Protein AF-A0AB74DZG5-F1 (afdb_monomer)

Mean predicted aligned error: 9.3 Å

Solvent-accessible surface area (backbone atoms only — not comparable to full-atom values): 9680 Å² total; per-residue (Å²): 131,73,83,55,52,45,42,100,83,55,48,75,63,86,82,72,91,88,60,77,71,84,68,30,38,46,51,37,79,62,58,70,72,59,36,55,47,43,51,51,27,56,50,71,30,53,72,74,51,40,56,43,36,46,31,37,34,55,52,57,46,102,90,36,81,52,24,31,39,34,37,32,70,88,77,45,40,35,36,26,26,48,93,49,37,40,77,54,46,70,50,40,72,64,49,59,68,42,45,58,54,45,98,87,69,45,59,70,56,59,48,33,38,36,48,64,83,61,83,46,65,45,63,61,77,78,84,74,82,76,85,89,86,63,79,68,58,62,55,50,54,52,50,44,48,50,47,43,37,50,36,40,49,54,49,53,55,50,53,52,57,54,57,65,70,78,108

pLDDT: mean 81.13, std 20.24, range [35.78, 98.44]

Radius of gyration: 18.07 Å; Cα contacts (8 Å, |Δi|>4): 231; chains: 1; bounding box: 57×46×35 Å

Sequence (167 aa):
GKYLPLLENGKLLKGSNDVKINDAPVMDGFKGTKEDDMIKALSEMTPEVRRYIAEVTYAPSKNKQSRIELFTTDGLQVIGDISTISKKMKYYPQMSQSLSRDSSGKLKTRGYIDLSVGASFIPYRGNTSSQSESDKNVTKSSQEENQAKEELQSVLNKINKQSSKNN

Nearest PDB structures (foldseek):
  1yr1-assembly1_A  TM=7.990E-01  e=4.434E-07  Geobacillus stearothermophilus
  6h9o-assembly1_A  TM=5.471E-01  e=6.157E-02  Escherichia coli K-12
  2vh2-assembly2_B  TM=5.264E-01  e=6.157E-02  Yersinia enterocolitica
  6h9o-assembly2_C  TM=4.883E-01  e=4.545E-02  Escherichia coli K-12
  1hc7-assembly1_A  TM=4.836E-01  e=3.826E+00  Thermus thermophilus

Secondary structure (DSSP, 8-state):
----PBPTTS-B-SS-S-S-GGGS-EEES--THHHHHHHHHHHTS-HHHHTTEEEEEE--BTTBTTEEEEEETTS-EEEEEHHHHHHHHTTHHHHHHHS-B-TTS-BSS-EEEE-SSS-EEEE------S--S-HHHHHHHHHHHHHHHHHHHHHHHHHHHHHTT--

InterPro domains:
  IPR005548 Cell division protein FtsQ/DivIB, C-terminal [PF03799] (2-115)
  IPR050487 Bacterial Cell Division FtsQ/DivIB [PTHR37820] (1-125)

Organism: Staphylococcus aureus (NCBI:txid1280)

Structure (mmCIF, N/CA/C/O backbone):
data_AF-A0AB74DZG5-F1
#
_entry.id   AF-A0AB74DZG5-F1
#
loop_
_atom_site.group_PDB
_atom_site.id
_atom_site.type_symbol
_atom_site.label_atom_id
_atom_site.label_alt_id
_atom_site.label_comp_id
_atom_site.label_asym_id
_atom_site.label_entity_id
_atom_site.label_seq_id
_atom_site.pdbx_PDB_ins_code
_atom_site.Cartn_x
_atom_site.Cartn_y
_atom_site.Cartn_z
_atom_site.occupancy
_atom_site.B_iso_or_equiv
_atom_site.auth_seq_id
_atom_site.auth_comp_id
_atom_site.auth_asym_id
_atom_site.auth_atom_id
_atom_site.pdbx_PDB_model_num
ATOM 1 N N . GLY A 1 1 ? -16.280 -15.395 4.849 1.00 39.19 1 GLY A N 1
ATOM 2 C CA . GLY A 1 1 ? -16.378 -13.951 4.568 1.00 39.19 1 GLY A CA 1
ATOM 3 C C . GLY A 1 1 ? -17.621 -13.669 3.749 1.00 39.19 1 GLY A C 1
ATOM 4 O O . GLY A 1 1 ? -18.131 -14.585 3.112 1.00 39.19 1 GLY A 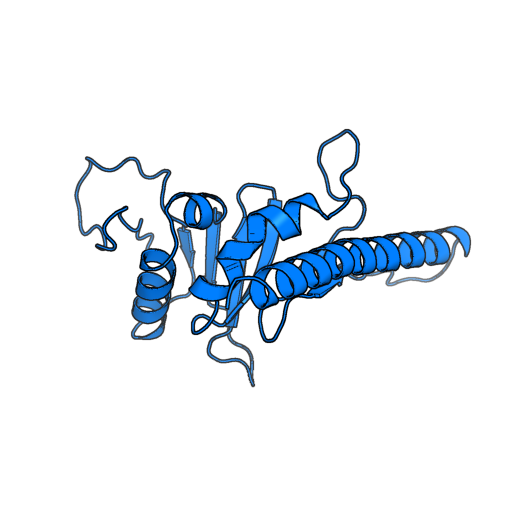O 1
ATOM 5 N N . LYS A 1 2 ? -18.134 -12.436 3.787 1.00 40.72 2 LYS A N 1
ATOM 6 C CA . LYS A 1 2 ? -19.101 -11.938 2.798 1.00 40.72 2 LYS A CA 1
ATOM 7 C C . LYS A 1 2 ? -18.298 -11.297 1.669 1.00 40.72 2 LYS A C 1
ATOM 9 O O . LYS A 1 2 ? -17.548 -10.369 1.926 1.00 40.72 2 LYS A O 1
ATOM 14 N N . TYR A 1 3 ? -18.453 -11.806 0.453 1.00 50.38 3 TYR A N 1
ATOM 15 C CA . TYR A 1 3 ? -17.839 -11.246 -0.747 1.00 50.38 3 TYR A CA 1
ATOM 16 C C . TYR A 1 3 ? -18.788 -10.196 -1.321 1.00 50.38 3 TYR A C 1
ATOM 18 O O . TYR A 1 3 ? -19.898 -10.543 -1.727 1.00 50.38 3 TYR A O 1
ATOM 26 N N . LEU A 1 4 ? -18.393 -8.923 -1.321 1.00 51.66 4 LEU A N 1
ATOM 27 C CA . LEU A 1 4 ? -19.189 -7.845 -1.907 1.00 51.66 4 LEU A CA 1
ATOM 28 C C . LEU A 1 4 ? -18.374 -7.145 -3.000 1.00 51.66 4 LEU A C 1
ATOM 30 O O . LEU A 1 4 ? -17.573 -6.268 -2.682 1.00 51.66 4 LEU A O 1
ATOM 34 N N . PRO A 1 5 ? -18.548 -7.512 -4.283 1.00 54.84 5 PRO A N 1
ATOM 35 C CA . PRO A 1 5 ? -17.975 -6.731 -5.367 1.00 54.84 5 PRO A CA 1
ATOM 36 C C . PRO A 1 5 ? -18.613 -5.334 -5.384 1.00 54.84 5 PRO A C 1
ATOM 38 O O . PRO A 1 5 ? -19.838 -5.181 -5.410 1.00 54.84 5 PRO A O 1
ATOM 41 N N . LEU A 1 6 ? -17.761 -4.313 -5.340 1.00 51.81 6 LEU A N 1
ATOM 42 C CA . LEU A 1 6 ? -18.122 -2.904 -5.442 1.00 51.81 6 LEU A CA 1
ATOM 43 C C . LEU A 1 6 ? -18.256 -2.460 -6.894 1.00 51.81 6 LEU A C 1
ATOM 45 O O . LEU A 1 6 ? -17.344 -2.621 -7.698 1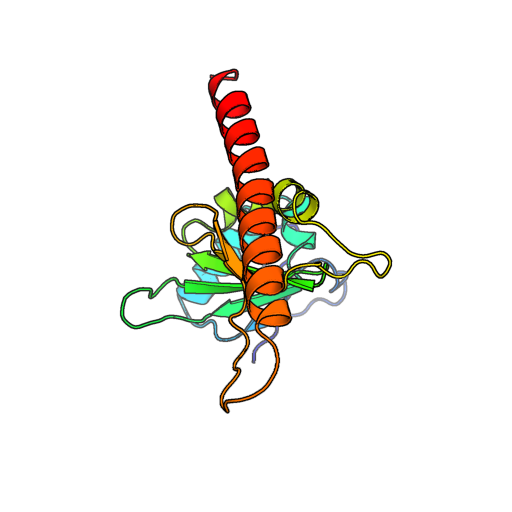.00 51.81 6 LEU A O 1
ATOM 49 N N . LEU A 1 7 ? -19.389 -1.853 -7.227 1.00 53.78 7 LEU A N 1
ATOM 50 C CA . LEU A 1 7 ? -19.640 -1.361 -8.575 1.00 53.78 7 LEU A CA 1
ATOM 51 C C . LEU A 1 7 ? -18.788 -0.143 -8.925 1.00 53.78 7 LEU A C 1
ATOM 53 O O . LEU A 1 7 ? -18.425 0.653 -8.061 1.00 53.78 7 LEU A O 1
ATOM 57 N N . GLU A 1 8 ? -18.579 0.064 -10.226 1.00 44.72 8 GLU A N 1
ATOM 58 C CA . GLU A 1 8 ? -17.941 1.257 -10.802 1.00 44.72 8 GLU A CA 1
ATOM 59 C C . GLU A 1 8 ? -18.613 2.577 -10.357 1.00 44.72 8 GLU A C 1
ATOM 61 O O . GLU A 1 8 ? -17.978 3.626 -10.355 1.00 44.72 8 GLU A O 1
ATOM 66 N N . ASN A 1 9 ? -19.870 2.510 -9.898 1.00 47.28 9 ASN A N 1
ATOM 67 C CA . ASN A 1 9 ? -20.659 3.626 -9.368 1.00 47.28 9 ASN A CA 1
ATOM 68 C C . ASN A 1 9 ? -20.729 3.698 -7.823 1.00 47.28 9 ASN A C 1
ATOM 70 O O . ASN A 1 9 ? -21.542 4.453 -7.289 1.00 47.28 9 ASN A O 1
ATOM 74 N N . GLY A 1 10 ? -19.940 2.898 -7.097 1.00 49.22 10 GLY A N 1
ATOM 75 C CA . GLY A 1 10 ? -19.885 2.905 -5.630 1.00 49.22 10 GLY A CA 1
ATOM 76 C C . GLY A 1 10 ? -21.041 2.193 -4.913 1.00 49.22 10 GLY A C 1
ATOM 77 O O . GLY A 1 10 ? -21.114 2.249 -3.687 1.00 49.22 10 GLY A O 1
ATOM 78 N N . LYS A 1 11 ? -21.949 1.515 -5.630 1.00 48.81 11 LYS A N 1
ATOM 79 C CA . LYS A 1 11 ? -23.033 0.731 -5.012 1.00 48.81 11 LYS A CA 1
ATOM 80 C C . LYS A 1 11 ? -22.583 -0.695 -4.675 1.00 48.81 11 LYS A C 1
ATOM 82 O O . LYS A 1 11 ? -21.901 -1.353 -5.459 1.00 48.81 11 LYS A O 1
ATOM 87 N N . LEU A 1 12 ? -23.027 -1.187 -3.518 1.00 53.91 12 LEU A N 1
ATOM 88 C CA . LEU A 1 12 ? -22.899 -2.588 -3.118 1.00 53.91 12 LEU A CA 1
ATOM 89 C C . LEU A 1 12 ? -23.907 -3.457 -3.877 1.00 53.91 12 LEU A C 1
ATOM 91 O O . LEU A 1 12 ? -25.112 -3.195 -3.837 1.00 53.91 12 LEU A O 1
ATOM 95 N N . LEU A 1 13 ? -23.433 -4.518 -4.532 1.00 52.16 13 LEU A N 1
ATOM 96 C CA . LEU A 1 13 ? -24.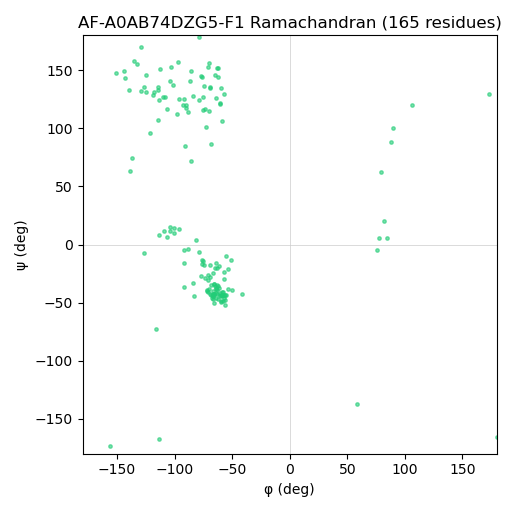304 -5.491 -5.187 1.00 52.16 13 LEU A CA 1
ATOM 97 C C . LEU A 1 13 ? -25.014 -6.377 -4.159 1.00 52.16 13 LEU A C 1
ATOM 99 O O . LEU A 1 13 ? -24.468 -7.366 -3.676 1.00 52.16 13 LEU A O 1
ATOM 103 N N . LYS A 1 14 ? -26.286 -6.080 -3.886 1.00 44.28 14 LYS A N 1
ATOM 104 C CA . LYS A 1 14 ? -27.249 -7.101 -3.457 1.00 44.28 14 LYS A CA 1
ATOM 105 C C . LYS A 1 14 ? -27.944 -7.660 -4.705 1.00 44.28 14 LYS A C 1
ATOM 107 O O . LYS A 1 14 ? -29.013 -7.193 -5.069 1.00 44.28 14 LYS A O 1
ATOM 112 N N . GLY A 1 15 ? -27.313 -8.643 -5.352 1.00 46.00 15 GLY A N 1
ATOM 113 C CA . GLY A 1 15 ? -27.975 -9.569 -6.283 1.00 46.00 15 GLY A CA 1
ATOM 114 C C . GLY A 1 15 ? -28.270 -9.084 -7.709 1.00 46.00 15 GLY A C 1
ATOM 115 O O . GLY A 1 15 ? -29.424 -9.112 -8.120 1.00 46.00 15 GLY A O 1
ATOM 116 N N . SER A 1 16 ? -27.257 -8.747 -8.514 1.00 38.16 16 SER A N 1
ATOM 117 C CA . SER A 1 16 ? -27.444 -8.662 -9.975 1.00 38.16 16 SER A CA 1
ATOM 118 C C . SER A 1 16 ? -26.250 -9.227 -10.747 1.00 38.16 16 SER A C 1
ATOM 120 O O . SER A 1 16 ? -25.106 -8.892 -10.449 1.00 38.16 16 SER A O 1
ATOM 122 N N . ASN A 1 17 ? -26.546 -10.067 -11.743 1.00 41.62 17 ASN A N 1
ATOM 123 C CA . ASN A 1 17 ? -25.602 -10.857 -12.546 1.00 41.62 17 ASN A CA 1
ATOM 124 C C . ASN A 1 17 ? -24.933 -10.080 -13.705 1.00 41.62 17 ASN A C 1
ATOM 126 O O . ASN A 1 17 ? -24.181 -10.675 -14.468 1.00 41.62 17 ASN A O 1
ATOM 130 N N . ASP A 1 18 ? -25.180 -8.771 -13.837 1.00 43.38 18 ASP A N 1
ATOM 131 C CA . ASP A 1 18 ? -24.793 -7.977 -15.021 1.00 43.38 18 ASP A CA 1
ATOM 132 C C . ASP A 1 18 ? -23.526 -7.128 -14.850 1.00 43.38 18 ASP A C 1
ATOM 134 O O . ASP A 1 18 ? -23.228 -6.244 -15.652 1.00 43.38 18 ASP A O 1
ATOM 138 N N . VAL A 1 19 ? -22.744 -7.384 -13.806 1.00 41.22 19 VAL A N 1
ATOM 139 C CA . VAL A 1 19 ? -21.496 -6.658 -13.558 1.00 41.22 19 VAL A CA 1
ATOM 140 C C . VAL A 1 19 ? -20.363 -7.638 -13.714 1.00 41.22 19 VAL A C 1
ATOM 142 O O . VAL A 1 19 ? -20.333 -8.673 -13.049 1.00 41.22 19 VAL A O 1
ATOM 145 N N . LYS A 1 20 ? -19.408 -7.310 -14.586 1.00 43.50 20 LYS A N 1
ATOM 146 C CA . LYS A 1 20 ? -18.156 -8.056 -14.656 1.00 43.50 20 LYS A CA 1
ATOM 147 C C . LYS A 1 20 ? -17.503 -7.967 -13.276 1.00 43.50 20 LYS A C 1
ATOM 149 O O . LYS A 1 20 ? -16.984 -6.923 -12.902 1.00 43.50 20 LYS A O 1
ATOM 154 N N . ILE A 1 21 ? -17.543 -9.073 -12.535 1.00 45.22 21 ILE A N 1
ATOM 155 C CA . ILE A 1 21 ? -17.001 -9.265 -11.176 1.00 45.22 21 ILE A CA 1
ATOM 156 C C . ILE A 1 21 ? -15.521 -8.825 -11.057 1.00 45.22 21 ILE A C 1
ATOM 158 O O . ILE A 1 21 ? -15.015 -8.623 -9.960 1.00 45.22 21 ILE A O 1
ATOM 162 N N . ASN A 1 22 ? -14.843 -8.608 -12.184 1.00 52.31 22 ASN A N 1
ATOM 163 C CA . ASN A 1 22 ? -13.406 -8.392 -12.305 1.00 52.31 22 ASN A CA 1
ATOM 164 C C . ASN A 1 22 ? -12.897 -6.980 -11.942 1.00 52.31 22 ASN A C 1
ATOM 166 O O . ASN A 1 22 ? -11.684 -6.791 -11.928 1.00 52.31 22 ASN A O 1
ATOM 170 N N . ASP A 1 23 ? -13.763 -5.996 -11.674 1.00 63.44 23 ASP A N 1
ATOM 171 C CA . ASP A 1 23 ? -13.340 -4.587 -11.511 1.00 63.44 23 ASP A CA 1
ATOM 172 C C . ASP A 1 23 ? -13.359 -4.073 -10.058 1.00 63.44 23 ASP A C 1
ATOM 174 O O . ASP A 1 23 ? -13.123 -2.885 -9.805 1.00 63.44 23 ASP A O 1
ATOM 178 N N . ALA A 1 24 ? -13.622 -4.962 -9.097 1.00 71.88 24 ALA A N 1
ATOM 179 C CA . ALA A 1 24 ? -13.769 -4.626 -7.688 1.00 71.88 24 ALA A CA 1
ATOM 180 C C . ALA A 1 24 ? -12.845 -5.465 -6.794 1.00 71.88 24 ALA A C 1
ATOM 182 O O . ALA A 1 24 ? -12.811 -6.686 -6.961 1.00 71.88 24 ALA A O 1
ATOM 183 N N . PRO A 1 25 ? -12.159 -4.858 -5.809 1.00 88.38 25 PRO A N 1
ATOM 184 C CA . PRO A 1 25 ? -11.343 -5.616 -4.870 1.00 88.38 25 PRO A CA 1
ATOM 185 C C . PRO A 1 25 ? -12.197 -6.536 -4.000 1.00 88.38 25 PRO A C 1
ATOM 187 O O . PRO A 1 25 ? -13.300 -6.170 -3.583 1.00 88.38 25 PRO A O 1
ATOM 190 N N . VAL A 1 26 ? -11.654 -7.699 -3.655 1.00 88.75 26 VAL A N 1
ATOM 191 C CA . VAL A 1 26 ? -12.213 -8.540 -2.592 1.00 88.75 26 VAL A CA 1
ATOM 192 C C . VAL A 1 26 ? -12.003 -7.841 -1.246 1.00 88.75 26 VAL A C 1
ATOM 194 O O . VAL A 1 26 ? -10.921 -7.332 -0.981 1.00 88.75 26 VAL A O 1
ATOM 197 N N . MET A 1 27 ? -13.025 -7.802 -0.388 1.00 90.94 27 MET A N 1
ATOM 198 C CA . MET A 1 27 ? -12.928 -7.256 0.971 1.00 90.94 27 MET A CA 1
ATOM 199 C C . MET A 1 27 ? -13.015 -8.384 2.004 1.00 90.94 27 MET A C 1
ATOM 201 O O . MET A 1 27 ? -13.986 -9.142 1.992 1.00 90.94 27 MET A O 1
ATOM 205 N N . ASP A 1 28 ? -12.053 -8.464 2.927 1.00 88.56 28 ASP A N 1
ATOM 206 C CA . ASP A 1 28 ? -12.047 -9.442 4.024 1.00 88.56 28 ASP A CA 1
ATOM 207 C C . ASP A 1 28 ? -11.919 -8.796 5.416 1.00 88.56 28 ASP A C 1
ATOM 209 O O . ASP A 1 28 ? -11.274 -7.766 5.606 1.00 88.56 28 ASP A O 1
ATOM 213 N N . GLY A 1 29 ? -12.567 -9.400 6.415 1.00 90.69 29 GLY A N 1
ATOM 214 C CA . GLY A 1 29 ? -12.490 -8.979 7.821 1.00 90.69 29 GLY A CA 1
ATOM 215 C C . GLY A 1 29 ? -13.277 -7.715 8.208 1.00 90.69 29 GLY A C 1
ATOM 216 O O . GLY A 1 29 ? -13.344 -7.389 9.395 1.00 90.69 29 GLY A O 1
ATOM 217 N N . PHE A 1 30 ? -13.904 -7.014 7.260 1.00 91.25 30 PHE A N 1
ATOM 218 C CA . PHE A 1 30 ? -14.677 -5.792 7.523 1.00 91.25 30 PHE A CA 1
ATOM 219 C C . PHE A 1 30 ? -16.056 -6.069 8.130 1.00 91.25 30 PHE A C 1
ATOM 221 O O . PHE A 1 30 ? -16.709 -7.060 7.797 1.00 91.25 30 PHE A O 1
ATOM 228 N N . LYS A 1 31 ? -16.498 -5.175 9.026 1.00 87.75 31 LYS A N 1
ATOM 229 C CA . LYS A 1 31 ? -17.844 -5.166 9.620 1.00 87.75 31 LYS A CA 1
ATOM 230 C C . LYS A 1 31 ? -18.272 -3.742 9.980 1.00 87.75 31 LYS A C 1
ATOM 232 O O . LYS A 1 31 ? -17.447 -2.947 10.437 1.00 87.75 31 LYS A O 1
ATOM 237 N N . GLY A 1 32 ? -19.571 -3.465 9.880 1.00 92.06 32 GLY A N 1
ATOM 238 C CA . GLY A 1 32 ? -20.180 -2.224 10.370 1.00 92.06 32 GLY A CA 1
ATOM 239 C C . GLY A 1 32 ? -19.561 -0.982 9.728 1.00 92.06 32 GLY A C 1
ATOM 240 O O . GLY A 1 32 ? -19.258 -0.986 8.541 1.00 92.06 32 GLY A O 1
ATOM 241 N N . THR A 1 33 ? -19.298 0.055 10.525 1.00 93.06 33 THR A N 1
ATOM 242 C CA . THR A 1 33 ? -18.776 1.337 10.017 1.00 93.06 33 THR A CA 1
ATOM 243 C C . THR A 1 33 ? -17.460 1.208 9.251 1.00 93.06 33 THR A C 1
ATOM 245 O O . THR A 1 33 ? -17.222 1.967 8.322 1.00 93.06 33 THR A O 1
ATOM 248 N N . LYS A 1 34 ? -16.614 0.220 9.574 1.00 94.06 34 LYS A N 1
ATOM 249 C CA . LYS A 1 34 ? -15.356 -0.012 8.846 1.00 94.06 34 LYS A CA 1
ATOM 250 C C . LYS A 1 34 ? -15.569 -0.565 7.444 1.00 94.06 34 LYS A C 1
ATOM 252 O O . LYS A 1 34 ? -14.761 -0.289 6.563 1.00 94.06 34 LYS A O 1
ATOM 257 N N . GLU A 1 35 ? -16.633 -1.335 7.247 1.00 91.31 35 GLU A N 1
ATOM 258 C CA . GLU A 1 35 ? -17.046 -1.801 5.925 1.00 91.31 35 GLU A CA 1
ATOM 259 C C . GLU A 1 35 ? -17.479 -0.603 5.072 1.00 91.31 35 GLU A C 1
ATOM 261 O O . GLU A 1 35 ? -16.919 -0.393 3.998 1.00 91.31 35 GLU A O 1
ATOM 266 N N . ASP A 1 36 ? -18.362 0.244 5.608 1.00 89.06 36 ASP A N 1
ATOM 267 C CA . ASP A 1 36 ? -18.844 1.460 4.938 1.00 89.06 36 ASP A CA 1
ATOM 268 C C . ASP A 1 36 ? -17.704 2.445 4.616 1.00 89.06 36 ASP A C 1
ATOM 270 O O . ASP A 1 36 ? -1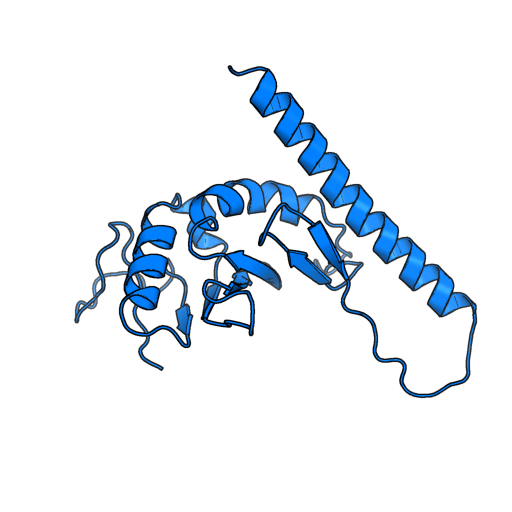7.621 2.963 3.498 1.00 89.06 36 ASP A O 1
ATOM 274 N N . ASP A 1 37 ? -16.785 2.667 5.563 1.00 94.69 37 ASP A N 1
ATOM 275 C CA . ASP A 1 37 ? -15.611 3.528 5.378 1.00 94.69 37 ASP A CA 1
ATOM 276 C C . ASP A 1 37 ? -14.734 3.035 4.214 1.00 94.69 37 ASP A C 1
ATOM 278 O O . ASP A 1 37 ? -14.275 3.829 3.386 1.00 94.69 37 ASP A O 1
ATOM 282 N N . MET A 1 38 ? -14.499 1.721 4.129 1.00 95.00 38 MET A N 1
ATOM 283 C CA . MET A 1 38 ? -13.666 1.136 3.078 1.00 95.00 38 MET A CA 1
ATOM 284 C C . MET A 1 38 ? -14.363 1.170 1.715 1.00 95.00 38 MET A C 1
ATOM 286 O O . MET A 1 38 ? -13.728 1.498 0.711 1.00 95.00 38 MET A O 1
ATOM 290 N N . ILE A 1 39 ? -15.670 0.905 1.675 1.00 90.38 39 ILE A N 1
ATOM 291 C CA . ILE A 1 39 ? -16.498 1.045 0.470 1.00 90.38 39 ILE A CA 1
ATOM 292 C C . ILE A 1 39 ? -16.400 2.469 -0.075 1.00 90.38 39 ILE A C 1
ATOM 294 O O . ILE A 1 39 ? -16.121 2.670 -1.261 1.00 90.38 39 ILE A O 1
ATOM 298 N N . LYS A 1 40 ? -16.556 3.463 0.804 1.00 90.56 40 LYS A N 1
ATOM 299 C CA . LYS A 1 40 ? -16.407 4.872 0.446 1.00 90.56 40 LYS A CA 1
ATOM 300 C C . LYS A 1 40 ? -15.009 5.157 -0.095 1.00 90.56 40 LYS A C 1
ATOM 302 O O . LYS A 1 40 ? -14.893 5.721 -1.181 1.00 90.56 40 LYS A O 1
ATOM 307 N N . ALA A 1 41 ? -13.958 4.714 0.593 1.00 95.00 41 ALA A N 1
ATOM 308 C CA . ALA A 1 41 ? -12.583 4.919 0.142 1.00 95.00 41 ALA A CA 1
ATOM 309 C C . ALA A 1 41 ? -12.318 4.318 -1.253 1.00 95.00 41 ALA A C 1
ATOM 311 O O . ALA A 1 41 ? -11.677 4.963 -2.079 1.00 95.00 41 ALA A O 1
ATOM 312 N N . LEU A 1 42 ? -12.836 3.122 -1.551 1.00 92.88 42 LEU A N 1
ATOM 313 C CA . LEU A 1 42 ? -12.710 2.497 -2.877 1.00 92.88 42 LEU A CA 1
ATOM 314 C C . LEU A 1 42 ? -13.512 3.233 -3.960 1.00 92.88 42 LEU A C 1
ATOM 316 O O . LEU A 1 42 ? -13.061 3.315 -5.106 1.00 92.88 42 LEU A O 1
ATOM 320 N N . SER A 1 43 ? -14.677 3.784 -3.610 1.00 87.62 43 SER A N 1
ATOM 321 C CA . SER A 1 43 ? -15.507 4.571 -4.534 1.00 87.62 43 SER A CA 1
ATOM 322 C C . SER A 1 43 ? -14.881 5.921 -4.908 1.00 87.62 43 SER A C 1
ATOM 324 O O . SER A 1 43 ? -15.097 6.413 -6.010 1.00 87.62 43 SER A O 1
ATOM 326 N N . GLU A 1 44 ? -14.062 6.494 -4.022 1.00 91.44 44 GLU A N 1
ATOM 327 C CA . GLU A 1 44 ? -13.317 7.737 -4.269 1.00 91.44 44 GLU A CA 1
ATOM 328 C C . GLU A 1 44 ? -12.093 7.539 -5.176 1.00 91.44 44 GLU A C 1
ATOM 330 O O . GLU A 1 44 ? -11.543 8.510 -5.698 1.00 91.44 44 GLU A O 1
ATOM 335 N N . MET A 1 45 ? -11.629 6.298 -5.352 1.00 92.62 45 MET A N 1
ATOM 336 C CA . MET A 1 45 ? -10.522 5.991 -6.256 1.00 92.62 45 MET A CA 1
ATOM 337 C C . MET A 1 45 ? -10.994 6.008 -7.712 1.00 92.62 45 MET A C 1
ATOM 339 O O . MET A 1 45 ? -12.089 5.544 -8.042 1.00 92.62 45 MET A O 1
ATOM 343 N N . THR A 1 46 ? -10.126 6.471 -8.614 1.00 91.12 46 THR A N 1
ATOM 344 C CA . THR A 1 46 ? -10.370 6.312 -10.051 1.00 91.12 46 THR A CA 1
ATOM 345 C C . THR A 1 46 ? -10.424 4.818 -10.406 1.00 91.12 46 THR A C 1
ATOM 347 O O . THR A 1 46 ? -9.770 4.008 -9.737 1.00 91.12 46 THR A O 1
ATOM 350 N N . PRO A 1 47 ? -11.163 4.419 -11.459 1.00 87.25 47 PRO A N 1
ATOM 351 C CA . PRO A 1 47 ? -11.186 3.026 -11.902 1.00 87.25 47 PRO A CA 1
ATOM 352 C C . PRO A 1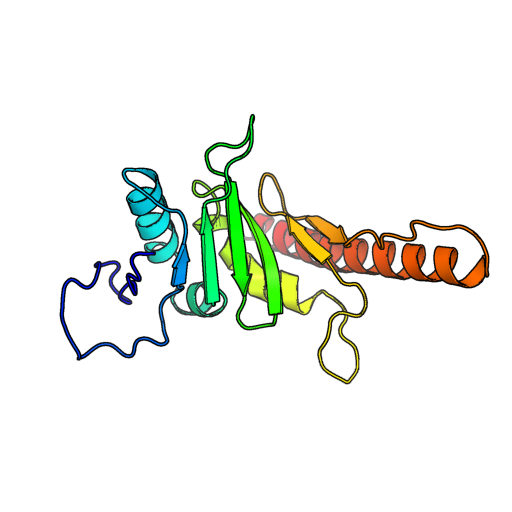 47 ? -9.785 2.456 -12.160 1.00 87.25 47 PRO A C 1
ATOM 354 O O . PRO A 1 47 ? -9.510 1.320 -11.792 1.00 87.25 47 PRO A O 1
ATOM 357 N N . GLU A 1 48 ? -8.880 3.263 -12.719 1.00 89.00 48 GLU A N 1
ATOM 358 C CA . GLU A 1 48 ? -7.480 2.892 -12.953 1.00 89.00 48 GLU A CA 1
ATOM 359 C C . GLU A 1 48 ? -6.744 2.532 -11.655 1.00 89.00 48 GLU A C 1
ATOM 361 O O . GLU A 1 48 ? -6.138 1.469 -11.564 1.00 89.00 48 GLU A O 1
ATOM 366 N N . VAL A 1 49 ? -6.841 3.374 -10.622 1.00 92.62 49 VAL A N 1
ATOM 367 C CA . VAL A 1 49 ? -6.184 3.126 -9.329 1.00 92.62 49 VAL A CA 1
ATOM 368 C C . VAL A 1 49 ? -6.803 1.918 -8.630 1.00 92.62 49 VAL A C 1
ATOM 370 O O . VAL A 1 49 ? -6.084 1.074 -8.097 1.00 92.62 49 VAL A O 1
ATOM 373 N N . ARG A 1 50 ? -8.135 1.804 -8.657 1.00 92.19 50 ARG A N 1
ATOM 374 C CA . ARG A 1 50 ? -8.859 0.699 -8.018 1.00 92.19 50 ARG A CA 1
ATOM 375 C C . ARG A 1 50 ? -8.514 -0.658 -8.641 1.00 92.19 50 ARG A C 1
ATOM 377 O O . ARG A 1 50 ? -8.399 -1.628 -7.901 1.00 92.19 50 ARG A O 1
ATOM 384 N N . ARG A 1 51 ? -8.270 -0.722 -9.957 1.00 90.56 51 ARG A N 1
ATOM 385 C CA . ARG A 1 51 ? -7.856 -1.948 -10.677 1.00 90.56 51 ARG A CA 1
ATOM 386 C C . ARG A 1 51 ? -6.520 -2.533 -10.212 1.00 90.56 51 ARG A C 1
ATOM 388 O O . ARG A 1 51 ? -6.255 -3.703 -10.478 1.00 90.56 51 ARG A O 1
ATOM 395 N N . TYR A 1 52 ? -5.678 -1.761 -9.526 1.00 94.12 52 TYR A N 1
ATOM 396 C CA . TYR A 1 52 ? -4.462 -2.307 -8.924 1.00 94.12 52 TYR A CA 1
ATOM 397 C C . TYR A 1 52 ? -4.737 -3.138 -7.675 1.00 94.12 52 TYR A C 1
ATOM 399 O O . TYR A 1 52 ? -3.860 -3.886 -7.266 1.00 94.12 52 TYR A O 1
ATOM 407 N N . ILE A 1 53 ? -5.908 -3.023 -7.052 1.00 94.81 53 ILE A N 1
ATOM 408 C CA . ILE A 1 53 ? -6.208 -3.660 -5.770 1.00 94.81 53 ILE A CA 1
ATOM 409 C C . ILE A 1 53 ? -6.976 -4.953 -6.049 1.00 94.81 53 ILE A C 1
ATOM 411 O O . ILE A 1 53 ? -8.112 -4.918 -6.513 1.00 94.81 53 ILE A O 1
ATOM 415 N N . ALA A 1 54 ? -6.355 -6.094 -5.763 1.00 93.19 54 ALA A N 1
ATOM 416 C CA . ALA A 1 54 ? -6.995 -7.400 -5.881 1.00 93.19 54 ALA A CA 1
ATOM 417 C C . ALA A 1 54 ? -7.828 -7.713 -4.630 1.00 93.19 54 ALA A C 1
ATOM 419 O O . ALA A 1 54 ? -8.974 -8.149 -4.725 1.00 93.19 54 ALA A O 1
ATOM 420 N N . GLU A 1 55 ? -7.263 -7.438 -3.454 1.00 93.69 55 GLU A N 1
ATOM 421 C CA . GLU A 1 55 ? -7.890 -7.693 -2.160 1.00 93.69 55 GLU A CA 1
ATOM 422 C C . GLU A 1 55 ? -7.538 -6.589 -1.159 1.00 93.69 55 GLU A C 1
ATOM 424 O O . GLU A 1 55 ? -6.457 -5.997 -1.210 1.00 93.69 55 GLU A O 1
ATOM 429 N N . VAL A 1 56 ? -8.455 -6.317 -0.237 1.00 96.38 56 VAL A N 1
ATOM 430 C CA . VAL A 1 56 ? -8.226 -5.513 0.957 1.00 96.38 56 VAL A CA 1
ATOM 431 C C . VAL A 1 56 ? -8.707 -6.270 2.192 1.00 96.38 56 VAL A C 1
ATOM 433 O O . VAL A 1 56 ? -9.832 -6.765 2.243 1.00 96.38 56 VAL A O 1
ATOM 436 N N . THR A 1 57 ? -7.865 -6.314 3.218 1.00 96.75 57 THR A N 1
ATOM 437 C CA . THR A 1 57 ? -8.116 -7.000 4.485 1.00 96.75 57 THR A CA 1
ATOM 438 C C . THR A 1 57 ? -8.118 -5.990 5.627 1.00 96.75 57 THR A C 1
ATOM 440 O O . THR A 1 57 ? -7.196 -5.178 5.768 1.00 96.75 57 THR A O 1
ATOM 443 N N . TYR A 1 58 ? -9.141 -6.039 6.479 1.00 97.44 58 TYR A N 1
ATOM 444 C CA . TYR A 1 58 ? -9.168 -5.269 7.719 1.00 97.44 58 TYR A CA 1
ATOM 445 C C . TYR A 1 58 ? -8.217 -5.887 8.744 1.00 97.44 58 TYR A C 1
ATOM 447 O O . TYR A 1 58 ? -8.418 -7.016 9.190 1.00 97.44 58 TYR A O 1
ATOM 455 N N . ALA A 1 59 ? -7.182 -5.144 9.136 1.00 97.19 59 ALA A N 1
ATOM 456 C CA . ALA A 1 59 ? -6.106 -5.670 9.971 1.00 97.19 59 ALA A CA 1
ATOM 457 C C . ALA A 1 59 ? -5.690 -4.660 11.053 1.00 97.19 59 ALA A C 1
ATOM 459 O O . ALA A 1 59 ? -4.551 -4.165 11.041 1.00 97.19 59 ALA A O 1
ATOM 460 N N . PRO A 1 60 ? -6.604 -4.315 11.981 1.00 96.75 60 PRO A N 1
ATOM 461 C CA . PRO A 1 60 ? -6.323 -3.366 13.045 1.00 96.75 60 PRO A CA 1
ATOM 462 C C . PRO A 1 60 ? -5.215 -3.880 13.968 1.00 96.75 60 PRO A C 1
ATOM 464 O O . PRO A 1 60 ? -5.040 -5.079 14.176 1.00 96.75 60 PRO A O 1
ATOM 467 N N . SER A 1 61 ? -4.482 -2.955 14.577 1.00 93.50 61 SER A N 1
ATOM 468 C CA . SER A 1 61 ? -3.557 -3.263 15.672 1.00 93.50 61 SER A CA 1
ATOM 469 C C . SER A 1 61 ? -3.807 -2.339 16.859 1.00 93.50 61 SER A C 1
ATOM 471 O O . SER A 1 61 ? -4.550 -1.364 16.734 1.00 93.50 61 SER A O 1
ATOM 473 N N . LYS A 1 62 ? -3.183 -2.626 18.015 1.00 90.38 62 LYS A N 1
ATOM 474 C CA . LYS A 1 62 ? -3.425 -1.939 19.303 1.00 90.38 62 LYS A CA 1
ATOM 475 C C . LYS A 1 62 ? -3.581 -0.415 19.171 1.00 90.38 62 LYS A C 1
ATOM 477 O O . LYS A 1 62 ? -4.504 0.148 19.745 1.00 90.38 62 LYS A O 1
ATOM 482 N N . ASN A 1 63 ? -2.736 0.218 18.354 1.00 91.69 63 ASN A N 1
ATOM 483 C CA . ASN A 1 63 ? -2.708 1.672 18.162 1.00 91.69 63 ASN A CA 1
ATOM 484 C C . ASN A 1 63 ? -3.114 2.120 16.744 1.00 91.69 63 ASN A C 1
ATOM 486 O O . ASN A 1 63 ? -2.938 3.285 16.399 1.00 91.69 63 ASN A O 1
ATOM 490 N N . LYS A 1 64 ? -3.603 1.211 15.892 1.00 93.94 64 LYS A N 1
ATOM 491 C CA . LYS A 1 64 ? -3.948 1.489 14.490 1.00 93.94 64 LYS A CA 1
ATOM 492 C C . LYS A 1 64 ? -5.278 0.821 14.130 1.00 93.94 64 LYS A C 1
ATOM 494 O O . LYS A 1 64 ? -5.307 -0.198 13.448 1.00 93.94 64 LYS A O 1
ATOM 499 N N . GLN A 1 65 ? -6.384 1.388 14.609 1.00 96.31 65 GLN A N 1
ATOM 500 C CA . GLN A 1 65 ? -7.730 0.804 14.454 1.00 96.31 65 GLN A CA 1
ATOM 501 C C . GLN A 1 65 ? -8.326 0.952 13.045 1.00 96.31 65 GLN A C 1
ATOM 503 O O . GLN A 1 65 ? -9.302 0.286 12.709 1.00 96.31 65 GLN A O 1
ATOM 508 N N . SER A 1 66 ? -7.743 1.808 12.210 1.00 96.69 66 SER A N 1
ATOM 509 C CA . SER A 1 66 ? -8.116 1.967 10.799 1.00 96.69 66 SER A CA 1
ATOM 510 C C . SER A 1 66 ? -7.108 1.305 9.854 1.00 96.69 66 SER A C 1
ATOM 512 O O . SER A 1 66 ? -7.122 1.584 8.658 1.00 96.69 66 SER A O 1
ATOM 514 N N . ARG A 1 67 ? -6.227 0.437 10.373 1.00 98.19 67 ARG A N 1
ATOM 515 C CA . ARG A 1 67 ? -5.219 -0.255 9.566 1.00 98.19 67 ARG A CA 1
ATOM 516 C C . ARG A 1 67 ? -5.858 -1.286 8.637 1.00 98.19 67 ARG A C 1
ATOM 518 O O . ARG A 1 67 ? -6.690 -2.089 9.060 1.00 98.19 67 ARG A O 1
ATOM 525 N N . ILE A 1 68 ? -5.386 -1.286 7.399 1.00 98.44 68 ILE A N 1
ATOM 526 C CA . ILE A 1 68 ? -5.733 -2.245 6.350 1.00 98.44 68 ILE A CA 1
ATOM 527 C C . ILE A 1 68 ? -4.478 -2.756 5.654 1.00 98.44 68 ILE A C 1
ATOM 529 O O . ILE A 1 68 ? -3.446 -2.076 5.623 1.00 98.44 68 ILE A O 1
ATOM 533 N N . GLU A 1 69 ? -4.592 -3.947 5.083 1.00 98.38 69 GLU A N 1
ATOM 534 C CA . GLU A 1 69 ? -3.611 -4.526 4.167 1.00 98.38 69 GLU A CA 1
ATOM 535 C C . GLU A 1 69 ? -4.269 -4.656 2.801 1.00 98.38 69 GLU A C 1
ATOM 537 O O . GLU A 1 69 ? -5.408 -5.099 2.704 1.00 98.38 69 GLU A O 1
ATOM 542 N N . LEU A 1 70 ? -3.582 -4.222 1.753 1.00 97.94 70 LEU A N 1
ATOM 543 C CA . LEU A 1 70 ? -4.025 -4.361 0.378 1.00 97.94 70 LEU A CA 1
ATOM 544 C C . LEU A 1 70 ? -3.054 -5.297 -0.330 1.00 97.94 70 LEU A C 1
ATOM 546 O O . LEU A 1 70 ? -1.835 -5.137 -0.216 1.00 97.94 70 LEU A O 1
ATOM 550 N N . PHE A 1 71 ? -3.605 -6.221 -1.101 1.00 96.31 71 PHE A N 1
ATOM 551 C CA . PHE A 1 71 ? -2.861 -7.070 -2.017 1.00 96.31 71 PHE A CA 1
ATOM 552 C C . PHE A 1 71 ? -3.168 -6.622 -3.433 1.00 96.31 71 PHE A C 1
ATOM 554 O O . PHE A 1 71 ? -4.333 -6.475 -3.815 1.00 96.31 71 PHE A O 1
ATOM 561 N N . THR A 1 72 ? -2.123 -6.355 -4.205 1.00 95.25 72 THR A N 1
ATOM 562 C CA . THR A 1 72 ? -2.271 -5.774 -5.533 1.00 95.25 72 THR A CA 1
ATOM 563 C C . THR A 1 72 ? -2.238 -6.824 -6.636 1.00 95.25 72 THR A C 1
ATOM 565 O O . THR A 1 72 ? -1.685 -7.914 -6.480 1.00 95.25 72 THR A O 1
ATOM 568 N N . THR A 1 73 ? -2.811 -6.485 -7.790 1.00 92.56 73 THR A N 1
ATOM 569 C CA . THR A 1 73 ? -2.837 -7.356 -8.975 1.00 92.56 73 THR A CA 1
ATOM 570 C C . THR A 1 73 ? -1.442 -7.624 -9.551 1.00 92.56 73 THR A C 1
ATOM 572 O O . THR A 1 73 ? -1.247 -8.628 -10.230 1.00 92.56 73 THR A O 1
ATOM 575 N N . ASP A 1 74 ? -0.452 -6.779 -9.241 1.00 91.31 74 ASP A N 1
ATOM 576 C CA . ASP A 1 74 ? 0.957 -6.921 -9.634 1.00 91.31 74 ASP A CA 1
ATOM 577 C C . ASP A 1 74 ? 1.850 -7.579 -8.557 1.00 91.31 74 ASP A C 1
ATOM 579 O O . ASP A 1 74 ? 3.083 -7.556 -8.668 1.00 91.31 74 ASP A O 1
ATOM 583 N N . GLY A 1 75 ? 1.235 -8.190 -7.535 1.00 90.38 75 GLY A N 1
ATOM 584 C CA . GLY A 1 75 ? 1.901 -9.067 -6.565 1.00 90.38 75 GLY A CA 1
ATOM 585 C C . GLY A 1 75 ? 2.632 -8.353 -5.425 1.00 90.38 75 GLY A C 1
ATOM 586 O O . GLY A 1 75 ? 3.523 -8.938 -4.809 1.00 90.38 75 GLY A O 1
ATOM 587 N N . LEU A 1 76 ? 2.285 -7.097 -5.152 1.00 95.31 76 LEU A N 1
ATOM 588 C CA . LEU A 1 76 ? 2.830 -6.274 -4.074 1.00 95.31 76 LEU A CA 1
ATOM 589 C C . LEU A 1 76 ? 1.830 -6.184 -2.912 1.00 95.31 76 LEU A C 1
ATOM 591 O O . LEU A 1 76 ? 0.615 -6.282 -3.087 1.00 95.31 76 LEU A O 1
ATOM 595 N N . GLN A 1 77 ? 2.350 -5.977 -1.703 1.00 97.19 77 GLN A N 1
ATOM 596 C CA . GLN A 1 77 ? 1.528 -5.662 -0.537 1.00 97.19 77 GLN A CA 1
ATOM 597 C C . GLN A 1 77 ? 1.646 -4.173 -0.214 1.00 97.19 77 GLN A C 1
ATOM 599 O O . GLN A 1 77 ? 2.734 -3.587 -0.275 1.00 97.19 77 GLN A O 1
ATOM 604 N N . VAL A 1 78 ? 0.525 -3.574 0.176 1.00 98.38 78 VAL A N 1
ATOM 605 C CA . VAL A 1 78 ? 0.457 -2.202 0.674 1.00 98.38 78 VAL A CA 1
ATOM 606 C C . VAL A 1 78 ? -0.204 -2.198 2.046 1.00 98.38 78 VAL A C 1
ATOM 608 O O . VAL A 1 78 ? -1.272 -2.771 2.234 1.00 98.38 78 VAL A O 1
ATOM 611 N N . ILE A 1 79 ? 0.408 -1.529 3.017 1.00 98.38 79 ILE A N 1
ATOM 612 C CA . ILE A 1 79 ? -0.197 -1.275 4.329 1.00 98.38 79 ILE A CA 1
ATOM 613 C C . ILE A 1 79 ? -0.709 0.154 4.346 1.00 98.38 79 ILE A C 1
ATOM 615 O O . ILE A 1 79 ? -0.017 1.061 3.896 1.00 98.38 79 ILE A O 1
ATOM 619 N N . GLY A 1 80 ? -1.900 0.388 4.882 1.00 98.12 80 GLY A N 1
ATOM 620 C CA . GLY A 1 80 ? -2.445 1.737 4.923 1.00 98.12 80 GLY A CA 1
ATOM 621 C C . GLY A 1 80 ? -3.475 1.962 6.009 1.00 98.12 80 GLY A C 1
ATOM 622 O O . GLY A 1 80 ? -3.730 1.106 6.856 1.00 98.12 80 GLY A O 1
ATOM 623 N N . ASP A 1 81 ? -4.063 3.153 5.957 1.00 98.12 81 ASP A N 1
ATOM 624 C CA . ASP A 1 81 ? -5.157 3.575 6.822 1.00 98.12 81 ASP A CA 1
ATOM 625 C C . ASP A 1 81 ? -6.392 3.883 5.970 1.00 98.12 81 ASP A C 1
ATOM 627 O O . ASP A 1 81 ? -6.289 4.671 5.024 1.00 98.12 81 ASP A O 1
ATOM 631 N N . ILE A 1 82 ? -7.549 3.299 6.311 1.00 97.56 82 ILE A N 1
ATOM 632 C CA . ILE A 1 82 ? -8.820 3.464 5.575 1.00 97.56 82 ILE A CA 1
ATOM 633 C C . ILE A 1 82 ? -9.131 4.945 5.319 1.00 97.56 82 ILE A C 1
ATOM 635 O O . ILE A 1 82 ? -9.555 5.309 4.226 1.00 97.56 82 ILE A O 1
ATOM 639 N N . SER A 1 83 ? -8.850 5.822 6.288 1.00 97.06 83 SER A N 1
ATOM 640 C CA . SER A 1 83 ? -9.161 7.255 6.195 1.00 97.06 83 SER A CA 1
ATOM 641 C C . SER A 1 83 ? -8.310 8.021 5.175 1.00 97.06 83 SER A C 1
ATOM 643 O O . SER A 1 83 ? -8.666 9.132 4.779 1.00 97.06 83 SER A O 1
ATOM 645 N N . THR A 1 84 ? -7.175 7.458 4.744 1.00 97.94 84 THR A N 1
ATOM 646 C CA . THR A 1 84 ? -6.234 8.132 3.830 1.00 97.94 84 THR A CA 1
ATOM 647 C C . THR A 1 84 ? -5.890 7.329 2.581 1.00 97.94 84 THR A C 1
ATOM 649 O O . THR A 1 84 ? -5.245 7.870 1.678 1.00 97.94 84 THR A O 1
ATOM 652 N N . ILE A 1 85 ? -6.321 6.068 2.492 1.00 97.69 85 ILE A N 1
ATOM 653 C CA . ILE A 1 85 ? -5.886 5.156 1.433 1.00 97.69 85 ILE A CA 1
ATOM 654 C C . ILE A 1 85 ? -6.314 5.623 0.039 1.00 97.69 85 ILE A C 1
ATOM 656 O O . ILE A 1 85 ? -5.495 5.574 -0.877 1.00 97.69 85 ILE A O 1
ATOM 660 N N . SER A 1 86 ? -7.526 6.175 -0.119 1.00 96.19 86 SER A N 1
ATOM 661 C CA . SER A 1 86 ? -8.026 6.694 -1.406 1.00 96.19 86 SER A CA 1
ATOM 662 C C . SER A 1 86 ? -7.104 7.768 -1.988 1.00 96.19 86 SER A C 1
ATOM 664 O O . SER A 1 86 ? -6.728 7.727 -3.160 1.00 96.19 86 SER A O 1
ATOM 666 N N . LYS A 1 87 ? -6.633 8.683 -1.136 1.00 96.81 87 LYS A N 1
ATOM 667 C CA . LYS A 1 87 ? -5.739 9.786 -1.516 1.00 96.81 87 LYS A CA 1
ATOM 668 C C . LYS A 1 87 ? -4.309 9.342 -1.806 1.00 96.81 87 LYS A C 1
ATOM 670 O O . LYS A 1 87 ? -3.621 10.027 -2.561 1.00 96.81 87 LYS A O 1
ATOM 675 N N . LYS A 1 88 ? -3.840 8.261 -1.180 1.00 97.62 88 LYS A N 1
ATOM 676 C CA . LYS A 1 88 ? -2.447 7.794 -1.285 1.00 97.62 88 LYS A CA 1
ATOM 677 C C . LYS A 1 88 ? -2.258 6.778 -2.410 1.00 97.62 88 LYS A C 1
ATOM 679 O O . LYS A 1 88 ? -1.256 6.850 -3.116 1.00 97.62 88 LYS A O 1
ATOM 684 N N . MET A 1 89 ? -3.240 5.905 -2.648 1.00 97.31 89 MET A N 1
ATOM 685 C CA . MET A 1 89 ? -3.176 4.894 -3.712 1.00 97.31 89 MET A CA 1
ATOM 686 C C . MET A 1 89 ? -3.111 5.487 -5.118 1.00 97.31 89 MET A C 1
ATOM 688 O O . MET A 1 89 ? -2.593 4.836 -6.017 1.00 97.31 89 MET A O 1
ATOM 692 N N . LYS A 1 90 ? -3.523 6.744 -5.319 1.00 96.06 90 LYS A N 1
ATOM 693 C CA . LYS A 1 90 ? -3.345 7.428 -6.611 1.00 96.06 90 LYS A CA 1
ATOM 694 C C . LYS A 1 90 ? -1.887 7.492 -7.089 1.00 96.06 90 LYS A C 1
ATOM 696 O O . LYS A 1 90 ? -1.644 7.610 -8.282 1.00 96.06 90 LYS A O 1
ATOM 701 N N . TYR A 1 91 ? -0.922 7.408 -6.171 1.00 96.44 91 TYR A N 1
ATOM 702 C CA . TYR A 1 91 ? 0.508 7.398 -6.490 1.00 96.44 91 TYR A CA 1
ATOM 703 C C . TYR A 1 91 ? 1.077 5.985 -6.667 1.00 96.44 91 TYR A C 1
ATOM 705 O O . TYR A 1 91 ? 2.246 5.834 -7.018 1.00 96.44 91 TYR A O 1
ATOM 713 N N . TYR A 1 92 ? 0.274 4.945 -6.425 1.00 97.00 92 TYR A N 1
ATOM 714 C CA . TYR A 1 92 ? 0.717 3.555 -6.476 1.00 97.00 92 TYR A CA 1
ATOM 715 C C . TYR A 1 92 ? 1.358 3.153 -7.813 1.00 97.00 92 TYR A C 1
ATOM 717 O O . TYR A 1 92 ? 2.428 2.549 -7.755 1.00 97.00 92 TYR A O 1
ATOM 725 N N . PRO A 1 93 ? 0.821 3.527 -8.996 1.00 95.31 93 PRO A N 1
ATOM 726 C CA . PRO A 1 93 ? 1.435 3.138 -10.268 1.00 95.31 93 PRO A CA 1
ATOM 727 C C . PRO A 1 93 ? 2.900 3.584 -10.377 1.00 95.31 93 PRO A C 1
ATOM 729 O O . PRO A 1 93 ? 3.772 2.800 -10.745 1.00 95.31 93 PRO A O 1
ATOM 732 N N . GLN A 1 94 ? 3.188 4.823 -9.967 1.00 95.38 94 GLN A N 1
ATOM 733 C CA . GLN A 1 94 ? 4.542 5.382 -9.980 1.00 95.38 94 GLN A CA 1
ATOM 734 C C . GLN A 1 94 ? 5.447 4.733 -8.923 1.00 95.38 94 GLN A C 1
ATOM 736 O O . GLN A 1 94 ? 6.622 4.496 -9.192 1.00 95.38 94 GLN A O 1
ATOM 741 N N . MET A 1 95 ? 4.909 4.431 -7.735 1.00 96.25 95 MET A N 1
ATOM 742 C CA . MET A 1 95 ? 5.658 3.769 -6.660 1.00 96.25 95 MET A CA 1
ATOM 743 C C . MET A 1 95 ? 5.992 2.307 -6.985 1.00 96.25 95 MET A C 1
ATOM 745 O O . MET A 1 95 ? 7.110 1.876 -6.738 1.00 96.25 95 MET A O 1
ATOM 749 N N . SER A 1 96 ? 5.061 1.533 -7.553 1.00 95.19 96 SER A N 1
ATOM 750 C CA . SER A 1 96 ? 5.337 0.144 -7.952 1.00 95.19 96 SER A CA 1
ATOM 751 C C . SER A 1 96 ? 6.369 0.091 -9.080 1.00 95.19 96 SER A C 1
ATOM 753 O O . SER A 1 96 ? 7.308 -0.702 -9.026 1.00 95.19 96 SER A O 1
ATOM 755 N N . GLN A 1 97 ? 6.249 0.982 -10.070 1.00 94.56 97 GLN A N 1
ATOM 756 C CA . GLN A 1 97 ? 7.176 1.039 -11.202 1.00 94.56 97 GLN A CA 1
ATOM 757 C C . GLN A 1 97 ? 8.598 1.459 -10.801 1.00 94.56 97 GLN A C 1
ATOM 759 O O . GLN A 1 97 ? 9.548 1.122 -11.505 1.00 94.56 97 GLN A O 1
ATOM 764 N N . SER A 1 98 ? 8.765 2.186 -9.691 1.00 94.94 98 SER A N 1
ATOM 765 C CA . SER A 1 98 ? 10.096 2.585 -9.227 1.00 94.94 98 SER A CA 1
ATOM 766 C C . SER A 1 98 ? 10.908 1.420 -8.681 1.00 94.94 98 SER A C 1
ATOM 768 O O . SER A 1 98 ? 12.130 1.499 -8.685 1.00 94.94 98 SER A O 1
ATOM 770 N N . LEU A 1 99 ? 10.241 0.375 -8.186 1.00 95.19 99 LEU A N 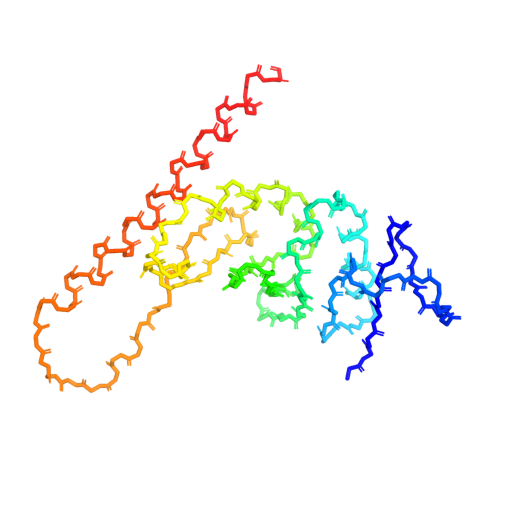1
ATOM 771 C CA . LEU A 1 99 ? 10.897 -0.755 -7.545 1.00 95.19 99 LEU A CA 1
ATOM 772 C C . LEU A 1 99 ? 11.488 -1.697 -8.594 1.00 95.19 99 LEU A C 1
ATOM 774 O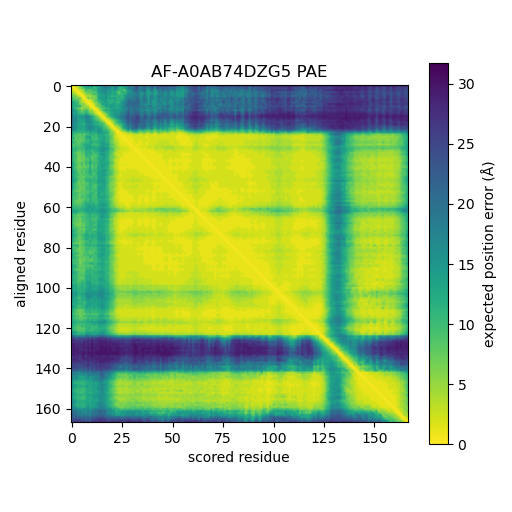 O . LEU A 1 99 ? 10.784 -2.222 -9.462 1.00 95.19 99 LEU A O 1
ATOM 778 N N . SER A 1 100 ? 12.787 -1.951 -8.473 1.00 94.06 100 SER A N 1
ATOM 779 C CA . SER A 1 100 ? 13.520 -2.847 -9.356 1.00 94.06 100 SER A CA 1
ATOM 780 C C . SER A 1 100 ? 12.929 -4.257 -9.378 1.00 94.06 100 SER A C 1
ATOM 782 O O . SER A 1 100 ? 12.766 -4.913 -8.343 1.00 94.06 100 SER A O 1
ATOM 784 N N . ARG A 1 101 ? 12.702 -4.765 -10.591 1.00 93.88 101 ARG A N 1
ATOM 785 C CA . ARG A 1 101 ? 12.285 -6.146 -10.856 1.00 93.88 101 ARG A CA 1
ATOM 786 C C . ARG A 1 101 ? 13.383 -6.919 -11.585 1.00 93.88 101 ARG A C 1
ATOM 788 O O . ARG A 1 101 ? 14.223 -6.332 -12.271 1.00 93.88 101 ARG A O 1
ATOM 795 N N . ASP A 1 102 ? 13.424 -8.227 -11.380 1.00 92.69 102 ASP A N 1
ATOM 796 C CA . ASP A 1 102 ? 14.263 -9.142 -12.147 1.00 92.69 102 ASP A CA 1
ATOM 797 C C . ASP A 1 102 ? 13.640 -9.450 -13.522 1.00 92.69 102 ASP A C 1
ATOM 799 O O . ASP A 1 102 ? 12.554 -8.975 -13.863 1.00 92.69 102 ASP A O 1
ATOM 803 N N . SER A 1 103 ? 14.327 -10.258 -14.330 1.00 92.50 103 SER A N 1
ATOM 804 C CA . SER A 1 103 ? 13.854 -10.652 -15.664 1.00 92.50 103 SER A CA 1
ATOM 805 C C . SER A 1 103 ? 12.569 -11.488 -15.651 1.00 92.50 103 SER A C 1
ATOM 807 O O . SER A 1 103 ? 11.922 -11.608 -16.687 1.00 92.50 103 SER A O 1
ATOM 809 N N . SER A 1 104 ? 12.179 -12.049 -14.501 1.00 90.12 104 SER A N 1
ATOM 810 C CA . SER A 1 104 ? 10.914 -12.769 -14.318 1.00 90.12 104 SER A CA 1
ATOM 811 C C . SER A 1 104 ? 9.751 -11.854 -13.914 1.00 90.12 104 SER A C 1
ATOM 813 O O . SER A 1 104 ? 8.618 -12.316 -13.797 1.00 90.12 104 SER A O 1
ATOM 815 N N . GLY A 1 105 ? 10.015 -10.561 -13.695 1.00 86.88 105 GLY A N 1
ATOM 816 C CA . GLY A 1 105 ? 9.024 -9.575 -13.261 1.00 86.88 105 GLY A CA 1
ATOM 817 C C . GLY A 1 105 ? 8.798 -9.535 -11.746 1.00 86.88 105 GLY A C 1
ATOM 818 O O . GLY A 1 105 ? 7.925 -8.798 -11.275 1.00 86.88 105 GLY A O 1
ATOM 819 N N . LYS A 1 106 ? 9.579 -10.283 -10.959 1.00 89.25 106 LYS A N 1
ATOM 820 C CA . LYS A 1 106 ? 9.519 -10.257 -9.490 1.00 89.25 106 LYS A CA 1
ATOM 821 C C . LYS A 1 106 ? 10.389 -9.136 -8.945 1.00 89.25 106 LYS A C 1
ATOM 823 O O . LYS A 1 106 ? 11.401 -8.799 -9.545 1.00 89.25 106 LYS A O 1
ATOM 828 N N . LEU A 1 107 ? 10.016 -8.562 -7.803 1.00 91.06 107 LEU A N 1
ATOM 829 C CA . LEU A 1 107 ? 10.860 -7.574 -7.128 1.00 91.06 107 LEU A CA 1
ATOM 830 C C . LEU A 1 107 ? 12.211 -8.194 -6.775 1.00 91.06 107 LEU A C 1
ATOM 832 O O . LEU A 1 107 ? 12.244 -9.288 -6.209 1.00 91.06 107 LEU A O 1
ATOM 836 N N . LYS A 1 108 ? 13.299 -7.468 -7.045 1.00 91.88 108 LYS A N 1
ATOM 837 C CA . LYS A 1 108 ? 14.636 -7.872 -6.587 1.00 91.88 108 LYS A CA 1
ATOM 838 C C . LYS A 1 108 ? 14.678 -7.949 -5.061 1.00 91.88 108 LYS A C 1
ATOM 840 O O . LYS A 1 108 ? 15.124 -8.941 -4.502 1.00 91.88 108 LYS A O 1
ATOM 845 N N . THR A 1 109 ? 14.087 -6.953 -4.405 1.00 91.88 109 THR A N 1
ATOM 846 C CA . THR A 1 109 ? 13.930 -6.908 -2.950 1.00 91.88 109 THR A CA 1
ATOM 847 C C . THR A 1 109 ? 12.479 -7.182 -2.587 1.00 91.88 109 THR A C 1
ATOM 849 O O . THR A 1 109 ? 11.591 -6.402 -2.930 1.00 91.88 109 THR A O 1
ATOM 852 N N . ARG A 1 110 ? 12.202 -8.272 -1.864 1.00 91.19 110 ARG A N 1
ATOM 853 C CA . ARG A 1 110 ? 10.835 -8.536 -1.390 1.00 91.19 110 ARG A CA 1
ATOM 854 C C . ARG A 1 110 ? 10.486 -7.610 -0.225 1.00 91.19 110 ARG A C 1
ATOM 856 O O . ARG A 1 110 ? 11.266 -7.471 0.714 1.00 91.19 110 ARG A O 1
ATOM 863 N N . GLY A 1 111 ? 9.285 -7.050 -0.238 1.00 93.75 111 GLY A N 1
ATOM 864 C CA . GLY A 1 111 ? 8.796 -6.179 0.823 1.00 93.75 111 GLY A CA 1
ATOM 865 C C . GLY A 1 111 ? 7.389 -5.678 0.541 1.00 93.75 111 GLY A C 1
ATOM 866 O O . GLY A 1 111 ? 6.700 -6.200 -0.338 1.00 93.75 111 GLY A O 1
ATOM 867 N N . TYR A 1 112 ? 6.988 -4.655 1.283 1.00 96.44 112 TYR A N 1
ATOM 868 C CA . TYR A 1 112 ? 5.701 -3.986 1.138 1.00 96.44 112 TYR A CA 1
ATOM 869 C C . TYR A 1 112 ? 5.867 -2.468 1.172 1.00 96.44 112 TYR A C 1
ATOM 871 O O . TYR A 1 112 ? 6.840 -1.940 1.715 1.00 96.44 112 TYR A O 1
ATOM 879 N N . ILE A 1 113 ? 4.896 -1.755 0.609 1.00 97.94 113 ILE A N 1
ATOM 880 C CA . ILE A 1 113 ? 4.825 -0.296 0.711 1.00 97.94 113 ILE A CA 1
ATOM 881 C C . ILE A 1 113 ? 3.952 0.051 1.921 1.00 97.94 113 ILE A C 1
ATOM 883 O O . ILE A 1 113 ? 2.783 -0.320 1.982 1.00 97.94 113 ILE A O 1
ATOM 887 N N . ASP A 1 114 ? 4.497 0.765 2.899 1.00 97.81 114 ASP A N 1
ATOM 888 C CA . ASP A 1 114 ? 3.728 1.337 4.003 1.00 97.81 114 ASP A CA 1
ATOM 889 C C . ASP A 1 114 ? 3.263 2.743 3.615 1.00 97.81 114 ASP A C 1
ATOM 891 O O . ASP A 1 114 ? 4.084 3.625 3.377 1.00 97.81 114 ASP A O 1
ATOM 895 N N . LEU A 1 115 ? 1.945 2.927 3.541 1.00 98.00 115 LEU A N 1
ATOM 896 C CA . LEU A 1 115 ? 1.230 4.179 3.297 1.00 98.00 115 LEU A CA 1
ATOM 897 C C . LEU A 1 115 ? 0.500 4.683 4.553 1.00 98.00 115 LEU A C 1
ATOM 899 O O . LEU A 1 115 ? -0.323 5.595 4.456 1.00 98.00 115 LEU A O 1
ATOM 903 N N . SER A 1 116 ? 0.752 4.126 5.741 1.00 93.88 116 SER A N 1
ATOM 904 C CA . SER A 1 116 ? 0.023 4.480 6.972 1.00 93.88 116 SER A CA 1
ATOM 905 C C . SER A 1 116 ? 0.189 5.958 7.339 1.00 93.88 116 SER A C 1
ATOM 907 O O . SER A 1 116 ? -0.780 6.623 7.691 1.00 93.88 116 SER A O 1
ATOM 909 N N . VAL A 1 117 ? 1.406 6.500 7.208 1.00 92.25 117 VAL A N 1
ATOM 910 C CA . VAL A 1 117 ? 1.733 7.902 7.541 1.00 92.25 117 VAL A CA 1
ATOM 911 C C . VAL A 1 117 ? 2.160 8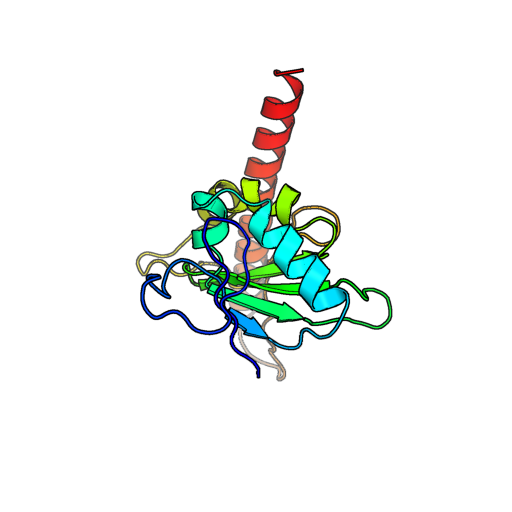.642 6.276 1.00 92.25 117 VAL A C 1
ATOM 913 O O . VAL A 1 117 ? 1.366 9.404 5.723 1.00 92.25 117 VAL A O 1
ATOM 916 N N . GLY A 1 118 ? 3.361 8.343 5.781 1.00 89.75 118 GLY A N 1
ATOM 917 C CA . GLY A 1 118 ? 3.849 8.668 4.438 1.00 89.75 118 GLY A CA 1
ATOM 918 C C . GLY A 1 118 ? 4.064 7.388 3.635 1.00 89.75 118 GLY A C 1
ATOM 919 O O . GLY A 1 118 ? 3.605 6.337 4.069 1.00 89.75 118 GLY A O 1
ATOM 920 N N . ALA A 1 119 ? 4.750 7.482 2.497 1.00 93.88 119 ALA A N 1
ATOM 921 C CA . ALA A 1 119 ? 5.119 6.321 1.695 1.00 93.88 119 ALA A CA 1
ATOM 922 C C . ALA A 1 119 ? 6.545 5.859 2.018 1.00 93.88 119 ALA A C 1
ATOM 924 O O . ALA A 1 119 ? 7.481 6.648 1.910 1.00 93.88 119 ALA A O 1
ATOM 925 N N . SER A 1 120 ? 6.697 4.587 2.380 1.00 95.31 120 SER A N 1
ATOM 926 C CA . SER A 1 120 ? 7.989 3.951 2.660 1.00 95.31 120 SER A CA 1
ATOM 927 C C . SER A 1 120 ? 8.000 2.512 2.160 1.00 95.31 120 SER A C 1
ATOM 929 O O . SER A 1 120 ? 7.002 1.811 2.292 1.00 95.31 120 SER A O 1
ATOM 931 N N . PHE A 1 121 ? 9.134 2.035 1.648 1.00 95.75 121 PHE A N 1
ATOM 932 C CA . PHE A 1 121 ? 9.315 0.620 1.325 1.00 95.75 121 PHE A CA 1
ATOM 933 C C . PHE A 1 121 ? 9.916 -0.105 2.528 1.00 95.75 121 PHE A C 1
ATOM 935 O O . PHE A 1 121 ? 10.965 0.297 3.042 1.00 95.75 121 PHE A O 1
ATOM 942 N N . ILE A 1 122 ? 9.258 -1.171 2.976 1.00 94.06 122 ILE A N 1
ATOM 943 C CA . ILE A 1 122 ? 9.703 -2.005 4.088 1.00 94.06 122 ILE A CA 1
ATOM 944 C C . ILE A 1 122 ? 10.045 -3.397 3.546 1.00 94.06 122 ILE A C 1
ATOM 946 O O . ILE A 1 122 ? 9.140 -4.162 3.203 1.00 94.06 122 ILE A O 1
ATOM 950 N N . PRO A 1 123 ? 11.338 -3.747 3.467 1.00 92.12 123 PRO A N 1
ATOM 951 C CA . PRO A 1 123 ? 11.753 -5.088 3.093 1.00 92.12 123 PRO A CA 1
ATOM 952 C C . PRO A 1 123 ? 11.258 -6.134 4.092 1.00 92.12 123 PRO A C 1
ATOM 954 O O . PRO A 1 123 ? 11.239 -5.896 5.306 1.00 92.12 123 PRO A O 1
ATOM 957 N N . TYR A 1 124 ? 10.899 -7.318 3.598 1.00 88.44 124 TYR A N 1
ATOM 958 C CA . TYR A 1 124 ? 10.682 -8.456 4.482 1.00 88.44 124 TYR A CA 1
ATOM 959 C C . TYR A 1 124 ? 12.030 -8.892 5.036 1.00 88.44 124 TYR A C 1
ATOM 961 O O . TYR A 1 124 ? 12.874 -9.392 4.294 1.00 88.44 124 TYR A O 1
ATOM 969 N N . ARG A 1 125 ? 12.217 -8.751 6.348 1.00 76.06 125 ARG A N 1
ATOM 970 C CA . ARG A 1 125 ? 13.385 -9.323 7.014 1.00 76.06 125 ARG A CA 1
ATOM 971 C C . ARG A 1 125 ? 13.357 -10.834 6.819 1.00 76.06 125 ARG A C 1
ATOM 973 O O . ARG A 1 125 ? 12.387 -11.490 7.199 1.00 76.06 125 ARG A O 1
ATOM 980 N N . GLY A 1 126 ? 14.403 -11.383 6.210 1.00 61.75 126 GLY A N 1
ATOM 981 C CA . GLY A 1 126 ? 14.596 -12.825 6.185 1.00 61.75 126 GLY A CA 1
ATOM 982 C C . GLY A 1 126 ? 14.717 -13.327 7.621 1.00 61.75 126 GLY A C 1
ATOM 983 O O . GLY A 1 126 ? 15.594 -12.881 8.356 1.00 61.75 126 GLY A O 1
ATOM 984 N N . ASN A 1 127 ? 13.848 -14.247 8.039 1.00 41.91 127 ASN A N 1
ATOM 985 C CA . ASN A 1 127 ? 14.118 -15.055 9.222 1.00 41.91 127 ASN A CA 1
ATOM 986 C C . ASN A 1 127 ? 15.292 -15.987 8.892 1.00 41.91 127 ASN A C 1
ATOM 988 O O . ASN A 1 127 ? 15.084 -17.125 8.484 1.00 41.91 127 ASN A O 1
ATOM 992 N N . THR A 1 128 ? 16.528 -15.531 9.073 1.00 40.47 128 THR A N 1
ATOM 993 C CA . THR A 1 128 ? 17.643 -16.434 9.380 1.00 40.47 128 THR A CA 1
ATOM 994 C C . THR A 1 128 ? 17.655 -16.652 10.887 1.00 40.47 128 THR A C 1
ATOM 996 O O . THR A 1 128 ? 18.484 -16.109 11.613 1.00 40.47 128 THR A O 1
ATOM 999 N N . SER A 1 129 ? 16.679 -17.413 11.378 1.00 40.50 129 SER A N 1
ATOM 1000 C CA . SER A 1 129 ? 16.860 -18.154 12.621 1.00 40.50 129 SER A CA 1
ATOM 1001 C C . SER A 1 129 ? 17.761 -19.349 12.311 1.00 40.50 129 SER A C 1
ATOM 1003 O O . SER A 1 129 ? 17.360 -20.225 11.545 1.00 40.50 129 SER A O 1
ATOM 1005 N N . SER A 1 130 ? 18.941 -19.333 12.933 1.00 35.78 130 SER A N 1
ATOM 1006 C CA . SER A 1 130 ? 20.046 -20.303 12.899 1.00 35.78 130 SER A CA 1
ATOM 1007 C C . SER A 1 130 ? 21.267 -19.853 12.091 1.00 35.78 130 SER A C 1
ATOM 1009 O O . SER A 1 130 ? 21.223 -19.532 10.910 1.00 35.78 130 SER A O 1
ATOM 1011 N N . GLN A 1 131 ? 22.353 -19.803 12.847 1.00 38.12 131 GLN A N 1
ATOM 1012 C CA . GLN A 1 131 ? 23.697 -19.318 12.592 1.00 38.12 131 GLN A CA 1
ATOM 1013 C C . GLN A 1 131 ? 24.471 -20.228 11.615 1.00 38.12 131 GLN A C 1
ATOM 1015 O O . GLN A 1 131 ? 24.237 -21.434 11.593 1.00 38.12 131 GLN A O 1
ATOM 1020 N N . SER A 1 132 ? 25.430 -19.620 10.900 1.00 43.56 132 SER A N 1
ATOM 1021 C CA . SER A 1 132 ? 26.497 -20.217 10.064 1.00 43.56 132 SER A CA 1
ATOM 1022 C C . SER A 1 132 ? 26.177 -20.513 8.588 1.00 43.56 132 SER A C 1
ATOM 1024 O O . SER A 1 132 ? 25.790 -21.615 8.231 1.00 43.56 132 SER A O 1
ATOM 1026 N N . GLU A 1 133 ? 26.401 -19.522 7.714 1.00 41.50 133 GLU A N 1
ATOM 1027 C CA . GLU A 1 133 ? 27.522 -19.479 6.748 1.00 41.50 133 GLU A CA 1
ATOM 1028 C C . GLU A 1 133 ? 27.367 -18.271 5.794 1.00 41.50 133 GLU A C 1
ATOM 1030 O O . GLU A 1 133 ? 26.341 -18.094 5.140 1.00 41.50 133 GLU A O 1
ATOM 1035 N N . SER A 1 134 ? 28.442 -17.480 5.670 1.00 38.31 134 SER A N 1
ATOM 1036 C CA . SER A 1 134 ? 28.740 -16.446 4.657 1.00 38.31 134 SER A CA 1
ATOM 1037 C C . SER A 1 134 ? 28.293 -14.980 4.892 1.00 38.31 134 SER A C 1
ATOM 1039 O O . SER A 1 134 ? 27.212 -14.533 4.509 1.00 38.31 134 SER A O 1
ATOM 1041 N N . ASP A 1 135 ? 29.255 -14.159 5.336 1.00 45.47 135 ASP A N 1
ATOM 1042 C CA . ASP A 1 135 ? 29.227 -12.679 5.392 1.00 45.47 135 ASP A CA 1
ATOM 1043 C C . ASP A 1 135 ? 28.923 -11.981 4.042 1.00 45.47 135 ASP A C 1
ATOM 1045 O O . ASP A 1 135 ? 28.639 -10.780 3.973 1.00 45.47 135 ASP A O 1
ATOM 1049 N N . LYS A 1 136 ? 28.920 -12.732 2.933 1.00 42.34 136 LYS A N 1
ATOM 1050 C CA . LYS A 1 136 ? 28.555 -12.228 1.600 1.00 42.34 136 LYS A CA 1
ATOM 1051 C C . LYS A 1 136 ? 27.041 -12.069 1.413 1.00 42.34 136 LYS A C 1
ATOM 1053 O O . LYS A 1 136 ? 26.633 -11.230 0.611 1.00 42.34 136 LYS A O 1
ATOM 1058 N N . ASN A 1 137 ? 26.215 -12.840 2.126 1.00 48.84 137 ASN A N 1
ATOM 1059 C CA . ASN A 1 137 ? 24.757 -12.822 1.947 1.00 48.84 137 ASN A CA 1
ATOM 1060 C C . ASN A 1 137 ? 24.079 -11.690 2.749 1.00 48.84 137 ASN A C 1
ATOM 1062 O O . ASN A 1 137 ? 23.142 -11.049 2.272 1.00 48.84 137 ASN A O 1
ATOM 1066 N N . VAL A 1 138 ? 24.633 -11.357 3.922 1.00 53.72 138 VAL A N 1
ATOM 1067 C CA . VAL A 1 138 ? 24.185 -10.225 4.759 1.00 53.72 138 VAL A CA 1
ATOM 1068 C C . VAL A 1 138 ? 24.456 -8.881 4.068 1.00 53.72 138 VAL A C 1
ATOM 1070 O O . VAL A 1 138 ? 23.601 -7.997 4.062 1.00 53.72 138 VAL A O 1
ATOM 1073 N N . THR A 1 139 ? 25.613 -8.746 3.411 1.00 56.59 139 THR A N 1
ATOM 1074 C CA . THR A 1 139 ? 25.996 -7.512 2.704 1.00 56.59 139 THR A CA 1
ATOM 1075 C C . THR A 1 139 ? 25.121 -7.255 1.470 1.00 56.59 139 THR A C 1
ATOM 1077 O O . THR A 1 139 ? 24.654 -6.133 1.282 1.00 56.59 139 THR A O 1
ATOM 1080 N N . LYS A 1 140 ? 24.839 -8.288 0.660 1.00 59.34 140 LYS A N 1
ATOM 1081 C CA . LYS A 1 140 ? 23.974 -8.167 -0.529 1.00 59.34 140 LYS A CA 1
ATOM 1082 C C . LYS A 1 140 ? 22.524 -7.854 -0.169 1.00 59.34 140 LYS A C 1
ATOM 1084 O O . LYS A 1 140 ? 21.949 -6.944 -0.754 1.00 59.34 140 LYS A O 1
ATOM 1089 N N . SER A 1 141 ? 21.981 -8.537 0.843 1.00 64.19 141 SER A N 1
ATOM 1090 C CA . SER A 1 141 ? 20.621 -8.272 1.328 1.00 64.19 141 SER A CA 1
ATOM 1091 C C . SER A 1 141 ? 20.479 -6.816 1.792 1.00 64.19 141 SER A C 1
ATOM 1093 O O . SER A 1 141 ? 19.553 -6.127 1.387 1.00 64.19 141 SER A O 1
ATOM 1095 N N . SER A 1 142 ? 21.454 -6.288 2.540 1.00 74.94 142 SER A N 1
ATOM 1096 C CA . SER A 1 142 ? 21.457 -4.880 2.972 1.00 74.94 142 SER A CA 1
ATOM 1097 C C . SER A 1 142 ? 21.556 -3.879 1.805 1.00 74.94 142 SER A C 1
ATOM 1099 O O . SER A 1 142 ? 20.888 -2.845 1.811 1.00 74.94 142 SER A O 1
ATOM 1101 N N . GLN A 1 143 ? 22.351 -4.179 0.772 1.00 81.94 143 GLN A N 1
ATOM 1102 C CA . GLN A 1 143 ? 22.486 -3.316 -0.410 1.00 81.94 143 GLN A CA 1
ATOM 1103 C C . GLN A 1 143 ? 21.193 -3.239 -1.228 1.00 81.94 143 GLN A C 1
ATOM 1105 O O . GLN A 1 143 ? 20.753 -2.142 -1.567 1.00 81.94 143 GLN A O 1
ATOM 1110 N N . GLU A 1 144 ? 20.559 -4.378 -1.503 1.00 83.94 144 GLU A N 1
ATOM 1111 C CA . GLU A 1 144 ? 19.295 -4.444 -2.248 1.00 83.94 144 GLU A CA 1
ATOM 1112 C C . GLU A 1 144 ? 18.138 -3.795 -1.467 1.00 83.94 144 GLU A C 1
ATOM 1114 O O . GLU A 1 144 ? 17.265 -3.139 -2.045 1.00 83.94 144 GLU A O 1
ATOM 1119 N N . GLU A 1 145 ? 18.144 -3.909 -0.136 1.00 87.19 145 GLU A N 1
ATOM 1120 C CA . GLU A 1 145 ? 17.206 -3.204 0.739 1.00 87.19 145 GLU A CA 1
ATOM 1121 C C . GLU A 1 145 ? 17.366 -1.682 0.685 1.00 87.19 145 GLU A C 1
ATOM 1123 O O . GLU A 1 145 ? 16.368 -0.960 0.597 1.00 87.19 145 GLU A O 1
ATOM 1128 N N . ASN A 1 146 ? 18.604 -1.187 0.750 1.00 88.56 146 ASN A N 1
ATOM 1129 C CA . ASN A 1 146 ? 18.884 0.246 0.662 1.00 88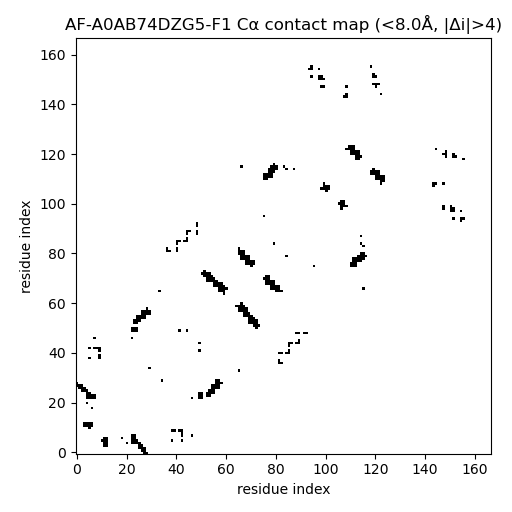.56 146 ASN A CA 1
ATOM 1130 C C . ASN A 1 146 ? 18.527 0.787 -0.722 1.00 88.56 146 ASN A C 1
ATOM 1132 O O . ASN A 1 146 ? 17.852 1.811 -0.816 1.00 88.56 146 ASN A O 1
ATOM 1136 N N . GLN A 1 147 ? 18.868 0.048 -1.779 1.00 91.31 147 GLN A N 1
ATOM 1137 C CA . GLN A 1 147 ? 18.515 0.409 -3.146 1.00 91.31 147 GLN A CA 1
ATOM 1138 C C . GLN A 1 147 ? 16.996 0.552 -3.323 1.00 91.31 147 GLN A C 1
ATOM 1140 O O . GLN A 1 147 ? 16.541 1.576 -3.823 1.00 91.31 147 GLN A O 1
ATOM 1145 N N . ALA A 1 148 ? 16.193 -0.417 -2.871 1.00 91.25 148 ALA A N 1
ATOM 1146 C CA . ALA A 1 148 ? 14.734 -0.348 -3.017 1.00 91.25 148 ALA A CA 1
ATOM 1147 C C . ALA A 1 148 ? 14.117 0.855 -2.274 1.00 91.25 148 ALA A C 1
ATOM 1149 O O . ALA A 1 148 ? 13.167 1.482 -2.752 1.00 91.25 148 ALA A O 1
ATOM 1150 N N . LYS A 1 149 ? 14.673 1.218 -1.110 1.00 92.19 149 LYS A N 1
ATOM 1151 C CA . LYS A 1 149 ? 14.260 2.423 -0.370 1.00 92.19 149 LYS A CA 1
ATOM 1152 C C . LYS A 1 149 ? 14.619 3.701 -1.127 1.00 92.19 149 LYS A C 1
ATOM 1154 O O . LYS A 1 149 ? 13.786 4.601 -1.216 1.00 92.19 149 LYS A O 1
ATOM 1159 N N . GLU A 1 150 ? 15.829 3.782 -1.673 1.00 94.25 150 GLU A N 1
ATOM 1160 C CA . GLU A 1 150 ? 16.294 4.928 -2.464 1.00 94.25 150 GLU A CA 1
ATOM 1161 C C . GLU A 1 150 ? 15.489 5.103 -3.758 1.00 94.25 150 GLU A C 1
ATOM 1163 O O . GLU A 1 150 ? 15.100 6.224 -4.098 1.00 94.25 150 GLU A O 1
ATOM 1168 N N . GLU A 1 151 ? 15.182 4.003 -4.447 1.00 94.25 151 GLU A N 1
ATOM 1169 C CA . GLU A 1 151 ? 14.337 3.966 -5.644 1.00 94.25 151 GLU A CA 1
ATOM 1170 C C . GLU A 1 151 ? 12.957 4.576 -5.375 1.00 94.25 151 GLU A C 1
ATOM 1172 O O . GLU A 1 151 ? 12.542 5.509 -6.075 1.00 94.25 151 GLU A O 1
ATOM 1177 N N . LEU A 1 152 ? 12.277 4.118 -4.315 1.00 93.56 152 LEU A N 1
ATOM 1178 C CA . LEU A 1 152 ? 10.987 4.680 -3.919 1.00 93.56 152 LEU A CA 1
ATOM 1179 C C . LEU A 1 152 ? 11.126 6.159 -3.531 1.00 93.56 152 LEU A C 1
ATOM 1181 O O . LEU A 1 152 ? 10.365 7.003 -4.010 1.00 93.56 152 LEU A O 1
ATOM 1185 N N . GLN A 1 153 ? 12.124 6.507 -2.713 1.00 92.62 153 GLN A N 1
ATOM 1186 C CA . GLN A 1 153 ? 12.324 7.879 -2.239 1.00 92.62 153 GLN A CA 1
ATOM 1187 C C . GLN A 1 153 ? 12.583 8.865 -3.387 1.00 92.62 153 GLN A C 1
ATOM 1189 O O . GLN A 1 153 ? 12.095 9.999 -3.364 1.00 92.62 153 GLN A O 1
ATOM 1194 N N . SER A 1 154 ? 13.316 8.441 -4.417 1.00 93.25 154 SER A N 1
ATOM 1195 C CA . SER A 1 154 ? 13.565 9.232 -5.625 1.00 93.25 154 SER A CA 1
ATOM 1196 C C . SER A 1 154 ? 12.263 9.623 -6.325 1.00 93.25 154 SER A C 1
ATOM 1198 O O . SER A 1 154 ? 12.086 10.783 -6.713 1.00 93.25 154 SER A O 1
ATOM 1200 N N . VAL A 1 155 ? 11.313 8.691 -6.437 1.00 93.94 155 VAL A N 1
ATOM 1201 C CA . VAL A 1 155 ? 10.000 8.961 -7.037 1.00 93.94 155 VAL A CA 1
ATOM 1202 C C . VAL A 1 155 ? 9.139 9.844 -6.141 1.00 93.94 155 VAL A C 1
ATOM 1204 O O . VAL A 1 155 ? 8.558 10.808 -6.638 1.00 93.94 155 VAL A O 1
ATOM 1207 N N . LEU A 1 156 ? 9.134 9.625 -4.825 1.00 91.81 156 LEU A N 1
ATOM 1208 C CA . LEU A 1 156 ? 8.409 10.491 -3.884 1.00 91.81 156 LEU A CA 1
ATOM 1209 C C . LEU A 1 156 ? 8.892 11.947 -3.948 1.00 91.81 156 LEU A C 1
ATOM 1211 O O . LEU A 1 156 ? 8.087 12.880 -3.983 1.00 91.81 156 LEU A O 1
ATOM 1215 N N . ASN A 1 157 ? 10.204 12.158 -4.056 1.00 91.62 157 ASN A N 1
ATOM 1216 C CA . ASN A 1 157 ? 10.783 13.492 -4.215 1.00 91.62 157 ASN A CA 1
ATOM 1217 C C . ASN A 1 157 ? 10.348 14.159 -5.532 1.00 91.62 157 ASN A C 1
ATOM 1219 O O . ASN A 1 157 ? 10.121 15.371 -5.562 1.00 91.62 157 ASN A O 1
ATOM 1223 N N . LYS A 1 158 ? 10.219 13.391 -6.622 1.00 91.12 158 LYS A N 1
ATOM 1224 C CA . LYS A 1 158 ? 9.716 13.895 -7.912 1.00 91.12 158 LYS A CA 1
ATOM 1225 C C . LYS A 1 158 ? 8.238 14.283 -7.822 1.00 91.12 158 LYS A C 1
ATOM 1227 O O . LYS A 1 158 ? 7.895 15.389 -8.235 1.00 91.12 158 LYS A O 1
ATOM 1232 N N . ILE A 1 159 ? 7.405 13.436 -7.214 1.00 88.38 159 ILE A N 1
ATOM 1233 C CA . ILE A 1 159 ? 5.970 13.690 -6.994 1.00 88.38 159 ILE A CA 1
ATOM 1234 C C . ILE A 1 159 ? 5.762 14.984 -6.197 1.00 88.38 159 ILE A C 1
ATOM 1236 O O . ILE A 1 159 ? 4.959 15.838 -6.583 1.00 88.38 159 ILE A O 1
ATOM 1240 N N . ASN A 1 160 ? 6.526 15.172 -5.119 1.00 87.44 160 ASN A N 1
ATOM 1241 C CA . ASN A 1 160 ? 6.437 16.374 -4.289 1.00 87.44 160 ASN A CA 1
ATOM 1242 C C . ASN A 1 160 ? 6.816 17.643 -5.070 1.00 87.44 160 ASN A C 1
ATOM 1244 O O . ASN A 1 160 ? 6.106 18.644 -4.989 1.00 87.44 160 ASN A O 1
ATOM 1248 N N . LYS A 1 161 ? 7.879 17.593 -5.886 1.00 86.06 161 LYS A N 1
ATOM 1249 C CA . LYS A 1 161 ? 8.301 18.722 -6.738 1.00 86.06 161 LYS A CA 1
ATOM 1250 C C . LYS A 1 161 ? 7.291 19.068 -7.836 1.00 86.06 161 LYS A C 1
ATOM 1252 O O . LYS A 1 161 ? 7.185 20.229 -8.218 1.00 86.06 161 LYS A O 1
ATOM 1257 N N . GLN A 1 162 ? 6.589 18.077 -8.384 1.00 79.25 162 GLN A N 1
ATOM 1258 C CA . GLN A 1 162 ? 5.531 18.308 -9.374 1.00 79.25 162 GLN A CA 1
ATOM 1259 C C . GLN A 1 162 ? 4.291 18.926 -8.722 1.00 79.25 162 GLN A C 1
ATOM 1261 O O . GLN A 1 162 ? 3.709 19.856 -9.270 1.00 79.25 162 GLN A O 1
ATOM 1266 N N . SER A 1 163 ? 3.944 18.472 -7.518 1.00 73.31 163 SER A N 1
ATOM 1267 C CA . SER A 1 163 ? 2.809 19.001 -6.755 1.00 73.31 163 SER A CA 1
ATOM 1268 C C . SER A 1 163 ? 3.009 20.468 -6.354 1.00 73.31 163 SER A C 1
ATOM 1270 O O . SER A 1 163 ? 2.057 21.237 -6.380 1.00 73.31 163 SER A O 1
ATOM 1272 N N . SER A 1 164 ? 4.242 20.887 -6.045 1.00 68.06 164 SER A N 1
ATOM 1273 C CA . SER A 1 164 ? 4.556 22.282 -5.698 1.00 68.06 164 SER A CA 1
ATOM 1274 C C . SER A 1 164 ? 4.607 23.245 -6.890 1.00 68.06 164 SER A C 1
ATOM 1276 O O . SER A 1 164 ? 4.670 24.446 -6.676 1.00 68.06 164 SER A O 1
ATOM 1278 N N . LYS A 1 165 ? 4.649 22.746 -8.134 1.00 61.09 165 LYS A N 1
ATOM 1279 C CA . LYS A 1 165 ? 4.677 23.586 -9.349 1.00 61.09 165 LYS A CA 1
ATOM 1280 C C . LYS A 1 165 ? 3.289 23.884 -9.920 1.00 61.09 165 LYS A C 1
ATOM 1282 O O . LYS A 1 165 ? 3.172 24.782 -10.744 1.00 61.09 165 LYS A O 1
ATOM 1287 N N . ASN A 1 166 ? 2.273 23.131 -9.501 1.00 50.28 166 ASN A N 1
ATOM 1288 C CA . ASN A 1 166 ? 0.902 23.230 -10.006 1.00 50.28 166 ASN A CA 1
ATOM 1289 C C . ASN A 1 166 ? -0.053 23.945 -9.027 1.00 50.28 166 ASN A C 1
ATOM 1291 O O . ASN A 1 166 ? -1.264 23.869 -9.224 1.00 50.28 166 ASN A O 1
ATOM 1295 N N . ASN A 1 167 ? 0.488 24.594 -7.987 1.00 44.59 167 ASN A N 1
ATOM 1296 C CA . ASN A 1 167 ? -0.240 25.455 -7.051 1.00 44.59 167 ASN A CA 1
ATOM 1297 C C . ASN A 1 167 ? 0.178 26.909 -7.253 1.00 44.59 167 ASN A C 1
ATOM 1299 O O . ASN A 1 167 ? 1.368 27.196 -6.994 1.00 44.59 167 ASN A O 1
#

Foldseek 3Di:
DDWWFADLQLDTDPDDPPDPSLQGAGEEPDDDPLVVLQSVLLNLAHSVLRNQFNYKYQDADPPQNQWIWTAGPLGAIEIAGSNCCSVQSVCVVVLVVLFDDDPVSHGPFAFHWYPHPHTFTDGDDDPPPDDDDDPPVVVVNVVSRVSSRVSNVVSVVVVVVVVVVVD